Protein AF-A0AAD4FS03-F1 (afdb_monomer_lite)

Structure (mmCIF, N/CA/C/O backbone):
data_AF-A0AAD4FS03-F1
#
_entry.id   AF-A0AAD4FS03-F1
#
loop_
_atom_site.group_PDB
_atom_site.id
_atom_site.type_symbol
_atom_site.label_atom_id
_atom_site.label_alt_id
_atom_site.label_comp_id
_atom_site.label_asym_id
_atom_site.label_entity_id
_atom_site.label_seq_id
_atom_site.pdbx_PDB_ins_code
_atom_site.Cartn_x
_atom_site.Cartn_y
_atom_site.Cartn_z
_atom_site.occupancy
_atom_site.B_iso_or_equiv
_atom_site.auth_seq_id
_atom_site.auth_comp_id
_atom_site.auth_asym_id
_atom_site.auth_atom_id
_atom_site.pdbx_PDB_model_num
ATOM 1 N N . MET A 1 1 ? -2.673 1.174 -1.222 1.00 90.94 1 MET A N 1
ATOM 2 C CA . MET A 1 1 ? -1.808 2.373 -1.348 1.00 90.94 1 MET A CA 1
ATOM 3 C C . MET A 1 1 ? -0.412 2.013 -0.852 1.00 90.94 1 MET A C 1
ATOM 5 O O . MET A 1 1 ? -0.323 1.155 0.020 1.00 90.94 1 MET A O 1
ATOM 9 N N . GLU A 1 2 ? 0.662 2.596 -1.391 1.00 93.31 2 GLU A N 1
ATOM 10 C CA . GLU A 1 2 ? 2.007 2.442 -0.806 1.00 93.31 2 GLU A CA 1
ATOM 11 C C . GLU A 1 2 ? 2.055 3.085 0.591 1.00 93.31 2 GLU A C 1
ATOM 13 O O . GLU A 1 2 ? 1.408 4.103 0.832 1.00 93.31 2 GLU A O 1
ATOM 18 N N . ALA A 1 3 ? 2.790 2.489 1.529 1.00 92.06 3 ALA A N 1
ATOM 19 C CA . ALA A 1 3 ? 3.082 3.081 2.828 1.00 92.06 3 ALA A CA 1
ATOM 20 C C . ALA A 1 3 ? 4.238 4.090 2.708 1.00 92.06 3 ALA A C 1
ATOM 22 O O . ALA A 1 3 ? 5.393 3.707 2.536 1.00 92.06 3 ALA A O 1
ATOM 23 N N . CYS A 1 4 ? 3.918 5.372 2.843 1.00 89.44 4 CYS A N 1
ATOM 24 C CA . CYS A 1 4 ? 4.836 6.500 2.905 1.00 89.44 4 CYS A CA 1
ATOM 25 C C . CYS A 1 4 ? 4.438 7.429 4.069 1.00 89.44 4 CYS A C 1
ATOM 27 O O . CYS A 1 4 ? 3.475 7.163 4.795 1.00 89.44 4 CYS A O 1
ATOM 29 N N . SER A 1 5 ? 5.179 8.522 4.267 1.00 88.56 5 SER A N 1
ATOM 30 C CA . SER A 1 5 ? 4.959 9.462 5.377 1.00 88.56 5 SER A CA 1
ATOM 31 C C . SER A 1 5 ? 3.542 10.050 5.416 1.00 88.56 5 SER A C 1
ATOM 33 O O . SER A 1 5 ? 3.001 10.266 6.498 1.00 88.56 5 SER A O 1
ATOM 35 N N . SER A 1 6 ? 2.908 10.261 4.260 1.00 90.38 6 SER A N 1
ATOM 36 C CA . SER A 1 6 ? 1.555 10.820 4.155 1.00 90.38 6 SER A CA 1
ATOM 37 C C . SER A 1 6 ? 0.446 9.763 4.061 1.00 90.38 6 SER A C 1
ATOM 39 O O . SER A 1 6 ? -0.734 10.105 4.170 1.00 90.38 6 SER A O 1
ATOM 41 N N . SER A 1 7 ? 0.777 8.474 3.921 1.00 91.88 7 SER A N 1
ATOM 42 C CA . SER A 1 7 ? -0.219 7.411 3.709 1.00 91.88 7 SER A CA 1
ATOM 43 C C . SER A 1 7 ? -1.161 7.210 4.885 1.00 91.88 7 SER A C 1
ATOM 45 O O . SER A 1 7 ? -2.282 6.748 4.699 1.00 91.88 7 SER A O 1
ATOM 47 N N . HIS A 1 8 ? 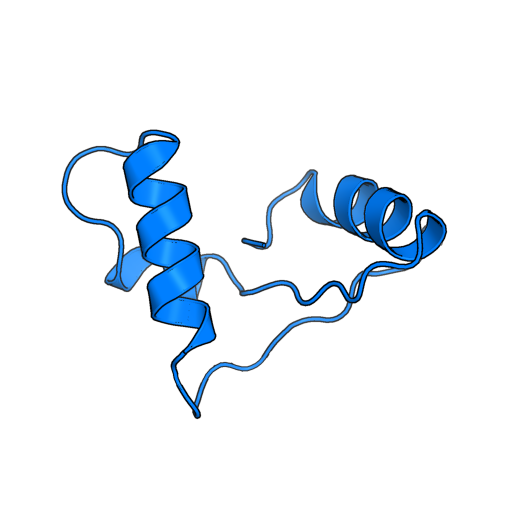-0.737 7.551 6.103 1.00 92.81 8 HIS A N 1
ATOM 48 C CA . HIS A 1 8 ? -1.612 7.470 7.268 1.00 92.81 8 HIS A CA 1
ATOM 49 C C . HIS A 1 8 ? -2.697 8.547 7.244 1.00 92.81 8 HIS A C 1
ATOM 51 O O . HIS A 1 8 ? -3.861 8.229 7.474 1.00 92.81 8 HIS A O 1
ATOM 57 N N . TYR A 1 9 ? -2.341 9.787 6.900 1.00 93.44 9 TYR A N 1
ATOM 58 C CA . TYR A 1 9 ? -3.311 10.867 6.729 1.00 93.44 9 TYR A CA 1
ATOM 59 C C . TYR A 1 9 ? -4.333 10.515 5.641 1.00 93.44 9 TYR A C 1
ATOM 61 O O . TYR A 1 9 ? -5.537 10.493 5.900 1.00 93.44 9 TYR A O 1
ATOM 69 N N . TRP A 1 10 ? -3.850 10.139 4.452 1.00 93.75 10 TRP A N 1
ATOM 70 C CA . TRP A 1 10 ? -4.723 9.766 3.338 1.00 93.75 10 TRP A CA 1
ATOM 71 C C . TRP A 1 10 ? -5.537 8.510 3.627 1.00 93.75 10 TRP A C 1
ATOM 73 O O . TRP A 1 10 ? -6.715 8.446 3.289 1.00 93.75 10 TRP A O 1
ATOM 83 N N . GLY A 1 11 ? -4.947 7.532 4.314 1.00 94.19 11 GLY A N 1
ATOM 84 C CA . GLY A 1 11 ? -5.656 6.333 4.728 1.00 94.19 11 GLY A CA 1
ATOM 85 C C . GLY A 1 11 ? -6.840 6.646 5.636 1.00 94.19 11 GLY A C 1
ATOM 86 O O . GLY A 1 11 ? -7.923 6.122 5.406 1.00 94.19 11 GLY A O 1
ATOM 87 N N . ARG A 1 12 ? -6.680 7.553 6.607 1.00 93.88 12 ARG A N 1
ATOM 88 C CA . ARG A 1 12 ? -7.784 8.005 7.468 1.00 93.88 12 ARG A CA 1
ATOM 89 C C . ARG A 1 12 ? -8.855 8.754 6.677 1.00 93.88 12 ARG A C 1
ATOM 91 O O . ARG A 1 12 ? -10.035 8.471 6.848 1.00 93.88 12 ARG A O 1
ATOM 98 N N . ALA A 1 13 ? -8.458 9.660 5.783 1.00 94.81 13 ALA A N 1
ATOM 99 C CA . ALA A 1 13 ? -9.397 10.400 4.938 1.00 94.81 13 ALA A CA 1
ATOM 100 C C . ALA A 1 13 ? -10.248 9.463 4.058 1.00 94.81 13 ALA A C 1
AT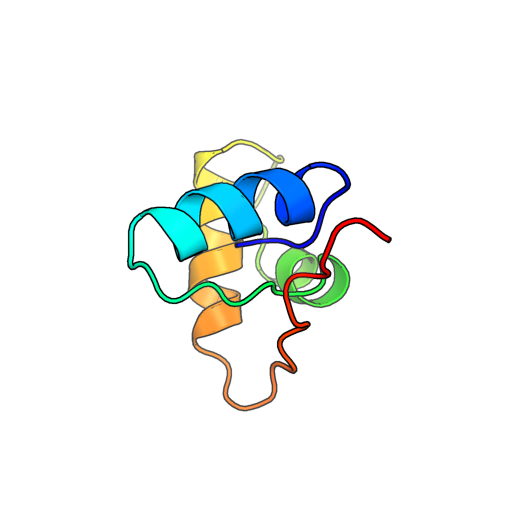OM 102 O O . ALA A 1 13 ? -11.469 9.606 3.978 1.00 94.81 13 ALA A O 1
ATOM 103 N N . CYS A 1 14 ? -9.618 8.455 3.451 1.00 93.94 14 CYS A N 1
ATOM 104 C CA . CYS A 1 14 ? -10.305 7.444 2.653 1.00 93.94 14 CYS A CA 1
ATOM 105 C C . CYS A 1 14 ? -11.206 6.535 3.507 1.00 93.94 14 CYS A C 1
ATOM 107 O O . CYS A 1 14 ? -12.333 6.262 3.095 1.00 93.94 14 CYS A O 1
ATOM 109 N N . LEU A 1 15 ? -10.757 6.116 4.698 1.00 93.75 15 LEU A N 1
ATOM 110 C CA . LEU A 1 15 ? -11.580 5.345 5.642 1.00 93.75 15 LEU A CA 1
ATOM 111 C C . LEU A 1 15 ? -12.831 6.130 6.067 1.00 93.75 15 LEU A C 1
ATOM 113 O O . LEU A 1 15 ? -13.933 5.589 6.017 1.00 93.75 15 LEU A O 1
ATOM 117 N N . ASN A 1 16 ? -12.688 7.418 6.395 1.00 93.94 16 ASN A N 1
ATOM 118 C CA . ASN A 1 16 ? -13.811 8.301 6.740 1.00 93.94 16 ASN A CA 1
ATOM 119 C C . ASN A 1 16 ? -14.795 8.500 5.578 1.00 93.94 16 ASN A C 1
ATOM 121 O O . ASN A 1 16 ? -15.970 8.766 5.805 1.00 93.94 16 ASN A O 1
ATOM 125 N N . SER A 1 17 ? -14.323 8.347 4.340 1.00 95.44 17 SER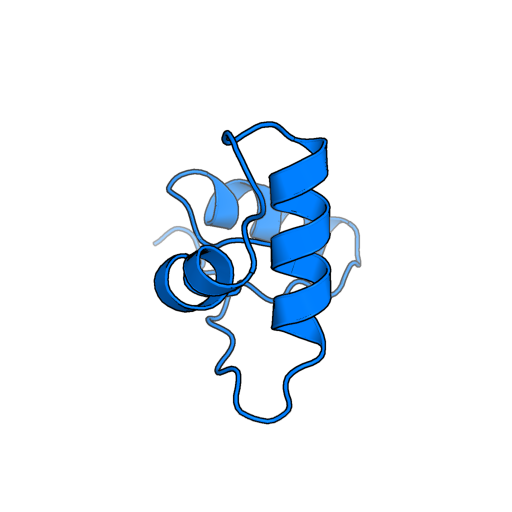 A N 1
ATOM 126 C CA . SER A 1 17 ? -15.152 8.408 3.132 1.00 95.44 17 SER A CA 1
ATOM 127 C C . SER A 1 17 ? -15.852 7.075 2.814 1.00 95.44 17 SER A C 1
ATOM 129 O O . SER A 1 17 ? -16.532 6.968 1.798 1.00 95.44 17 SER A O 1
ATOM 131 N N . GLY A 1 18 ? -15.687 6.044 3.655 1.00 94.94 18 GLY A N 1
ATOM 132 C CA . GLY A 1 18 ? -16.305 4.726 3.481 1.00 94.94 18 GLY A CA 1
ATOM 133 C C . GLY A 1 18 ? -15.502 3.748 2.616 1.00 94.94 18 GLY A C 1
ATOM 134 O O . GLY A 1 18 ? -16.015 2.690 2.249 1.00 94.94 18 GLY A O 1
ATOM 135 N N . HIS A 1 19 ? -14.249 4.065 2.278 1.00 93.81 19 HIS A N 1
ATOM 136 C CA . HIS A 1 19 ? -13.391 3.164 1.508 1.00 93.81 19 HIS A CA 1
ATOM 137 C C . HIS A 1 19 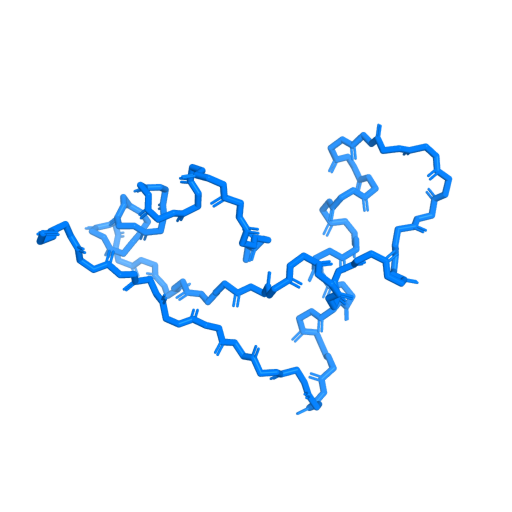? -12.610 2.209 2.407 1.00 93.81 19 HIS A C 1
ATOM 139 O O . HIS A 1 19 ? -12.133 2.579 3.475 1.00 93.81 19 HIS A O 1
ATOM 145 N N . GLN A 1 20 ? -12.391 0.987 1.926 1.00 91.38 20 GLN A N 1
ATOM 146 C CA . GLN A 1 20 ? -11.449 0.063 2.550 1.00 91.38 20 GLN A CA 1
ATOM 147 C C . GLN A 1 20 ? -10.027 0.414 2.117 1.00 91.38 20 GLN A C 1
ATOM 149 O O . GLN A 1 20 ? -9.717 0.439 0.925 1.00 91.38 20 GLN A O 1
ATOM 154 N N . VAL A 1 21 ? -9.154 0.671 3.091 1.00 92.19 21 VAL A N 1
ATOM 155 C CA . VAL A 1 21 ? -7.767 1.062 2.835 1.00 92.19 21 VAL A CA 1
ATOM 156 C C . VAL A 1 21 ? -6.817 0.034 3.415 1.00 92.19 21 VAL A C 1
ATOM 158 O O . VAL A 1 21 ? -6.773 -0.174 4.622 1.00 92.19 21 VAL A O 1
ATOM 161 N N . ASN A 1 22 ? -5.982 -0.522 2.541 1.00 91.75 22 ASN A N 1
ATOM 162 C CA . ASN A 1 22 ? -4.835 -1.334 2.914 1.00 91.75 22 ASN A CA 1
ATOM 163 C C . ASN A 1 22 ? -3.547 -0.656 2.432 1.00 91.75 22 ASN A C 1
ATOM 165 O O . ASN A 1 22 ? -3.452 -0.209 1.276 1.00 91.75 22 ASN A O 1
ATOM 169 N N . LEU A 1 23 ? -2.551 -0.580 3.316 1.00 94.44 23 LEU A N 1
ATOM 170 C CA . LEU A 1 23 ? -1.236 -0.036 2.994 1.00 94.44 23 LEU A CA 1
ATOM 171 C C . LEU A 1 23 ? -0.256 -1.173 2.694 1.00 94.44 23 LEU A C 1
ATOM 173 O O . LEU A 1 23 ? -0.199 -2.164 3.419 1.00 94.44 23 LEU A O 1
ATOM 177 N N . ILE A 1 24 ? 0.522 -1.028 1.625 1.00 95.50 24 ILE A N 1
ATOM 178 C CA . ILE A 1 24 ? 1.572 -1.972 1.231 1.00 95.50 24 ILE A CA 1
ATOM 179 C C . ILE A 1 24 ? 2.918 -1.346 1.600 1.00 95.50 24 ILE A C 1
ATOM 181 O O . ILE A 1 24 ? 3.190 -0.236 1.141 1.00 95.50 24 ILE A O 1
ATOM 185 N N . PRO A 1 25 ? 3.771 -2.012 2.399 1.00 93.75 25 PRO A N 1
ATOM 186 C CA . PRO A 1 25 ? 5.121 -1.529 2.670 1.00 93.75 25 PRO A CA 1
ATOM 187 C C . PRO A 1 25 ? 5.880 -1.215 1.377 1.00 93.75 25 PRO A C 1
ATOM 189 O O . PRO A 1 25 ? 5.906 -2.051 0.474 1.00 93.75 25 PRO A O 1
ATOM 192 N N . ALA A 1 26 ? 6.542 -0.057 1.306 1.00 92.06 26 ALA A N 1
ATOM 193 C CA . ALA A 1 26 ? 7.300 0.367 0.122 1.00 92.06 26 ALA A CA 1
ATOM 194 C C . ALA A 1 26 ? 8.308 -0.699 -0.350 1.00 92.06 26 ALA A C 1
ATOM 196 O O . ALA A 1 26 ? 8.430 -0.970 -1.538 1.00 92.06 26 ALA A O 1
ATOM 197 N N . GLN A 1 27 ? 8.935 -1.415 0.590 1.00 92.88 27 GLN A N 1
ATOM 198 C CA . GLN A 1 27 ? 9.852 -2.534 0.322 1.00 92.88 27 GLN A CA 1
ATOM 199 C C 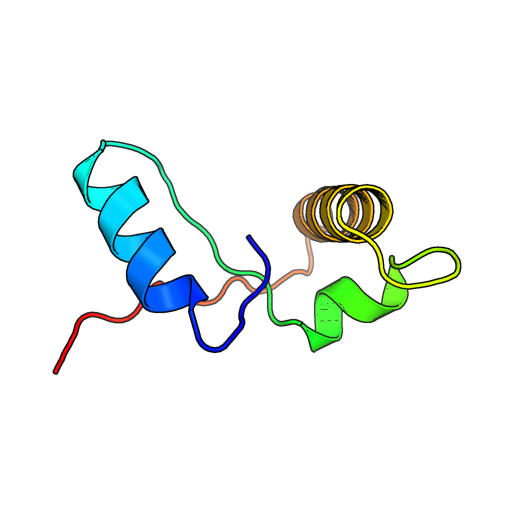. GLN A 1 27 ? 9.242 -3.638 -0.555 1.00 92.88 27 GLN A C 1
ATOM 201 O O . GLN A 1 27 ? 9.957 -4.321 -1.284 1.00 92.88 27 GLN A O 1
ATOM 206 N N . HIS A 1 28 ? 7.925 -3.824 -0.479 1.00 94.06 28 HIS A N 1
ATOM 207 C CA . HIS A 1 28 ? 7.196 -4.791 -1.286 1.00 94.06 28 HIS A CA 1
ATOM 208 C C . HIS A 1 28 ? 6.640 -4.202 -2.588 1.00 94.06 28 HIS A C 1
ATOM 210 O O . HIS A 1 28 ? 6.242 -4.966 -3.462 1.00 94.06 28 HIS A O 1
ATOM 216 N N . VAL A 1 29 ? 6.615 -2.875 -2.730 1.00 93.94 29 VAL A N 1
ATOM 217 C CA . VAL A 1 29 ? 6.224 -2.174 -3.962 1.00 93.94 29 VAL A CA 1
ATOM 218 C C . VAL A 1 29 ? 7.429 -2.019 -4.893 1.00 93.94 29 VAL A C 1
ATOM 220 O O . VAL A 1 29 ? 7.306 -2.269 -6.091 1.00 93.94 29 VAL A O 1
ATOM 223 N N . THR A 1 30 ? 8.610 -1.701 -4.347 1.00 93.31 30 THR A N 1
ATOM 224 C CA . THR A 1 30 ? 9.859 -1.475 -5.098 1.00 93.31 30 THR A CA 1
ATOM 225 C C . THR A 1 30 ? 10.182 -2.541 -6.153 1.00 93.31 30 THR A C 1
ATOM 227 O O . THR A 1 30 ? 10.548 -2.154 -7.261 1.00 93.31 30 THR A O 1
ATOM 230 N N . PRO A 1 31 ? 10.019 -3.858 -5.903 1.00 94.38 31 PRO A N 1
ATOM 231 C CA . PRO A 1 31 ? 10.317 -4.884 -6.908 1.00 94.38 31 PRO A CA 1
ATOM 232 C C . PRO A 1 31 ? 9.437 -4.829 -8.168 1.00 94.38 31 PRO A C 1
ATOM 234 O O . PRO A 1 31 ? 9.798 -5.420 -9.181 1.00 94.38 31 PRO A O 1
ATOM 237 N N . PHE A 1 32 ? 8.286 -4.151 -8.111 1.00 94.06 32 PHE A N 1
ATOM 238 C CA . PHE A 1 32 ? 7.334 -4.038 -9.221 1.00 94.06 32 PHE A CA 1
ATOM 239 C C . PHE A 1 32 ? 7.443 -2.704 -9.979 1.00 94.06 32 PHE A C 1
ATOM 241 O O . PHE A 1 32 ? 6.768 -2.514 -10.992 1.00 94.06 32 PHE A O 1
ATOM 248 N N . LEU A 1 33 ? 8.296 -1.777 -9.525 1.00 94.94 33 LEU A N 1
ATOM 249 C CA . LEU A 1 33 ? 8.561 -0.519 -10.225 1.00 94.94 33 LEU A CA 1
ATOM 250 C C . LEU A 1 33 ? 9.337 -0.783 -11.521 1.00 94.94 33 LEU A C 1
ATOM 252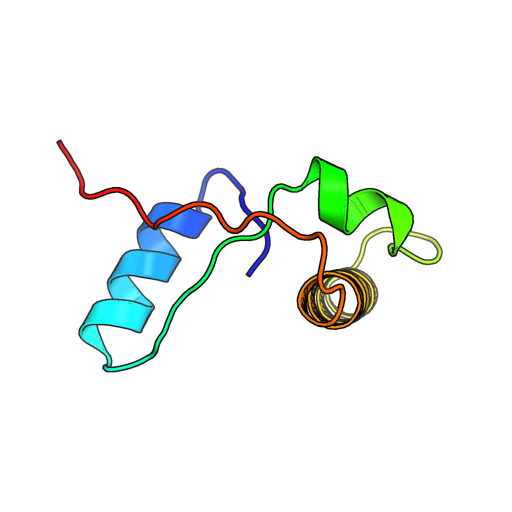 O O . LEU A 1 33 ? 10.403 -1.396 -11.520 1.00 94.94 33 LEU A O 1
ATOM 256 N N . ARG A 1 34 ? 8.806 -0.292 -12.646 1.00 93.38 34 ARG A N 1
ATOM 257 C CA . ARG A 1 34 ? 9.427 -0.438 -13.970 1.00 93.38 34 ARG A CA 1
ATOM 258 C C . ARG A 1 34 ? 9.932 0.908 -14.477 1.00 93.38 34 ARG A C 1
ATOM 260 O O . ARG A 1 34 ? 9.136 1.793 -14.776 1.00 93.38 34 ARG A O 1
ATOM 267 N N . GLY A 1 35 ? 11.247 1.042 -14.631 1.00 92.62 35 GLY A N 1
ATOM 268 C CA . GLY A 1 35 ? 11.882 2.286 -15.074 1.00 92.62 35 GLY A CA 1
ATOM 269 C C . GLY A 1 35 ? 11.903 3.364 -13.986 1.00 92.62 35 GLY A C 1
ATOM 270 O O . GLY A 1 35 ? 11.891 3.059 -12.796 1.00 92.62 35 GLY A O 1
ATOM 271 N N . ASN A 1 36 ? 11.952 4.634 -14.394 1.00 93.00 36 ASN A N 1
ATOM 272 C CA . ASN A 1 36 ? 12.030 5.760 -13.459 1.00 93.00 36 ASN A CA 1
ATOM 273 C C . ASN A 1 36 ? 10.741 5.918 -12.638 1.00 93.00 36 ASN A C 1
ATOM 275 O O . ASN A 1 36 ? 9.638 5.671 -13.140 1.00 93.00 36 ASN A O 1
ATOM 279 N N . LYS A 1 37 ? 10.879 6.388 -11.392 1.00 86.62 37 LYS A N 1
ATOM 280 C CA . LYS A 1 37 ? 9.735 6.685 -10.522 1.00 86.62 37 LYS A CA 1
ATOM 281 C C . LYS A 1 37 ? 8.928 7.845 -11.111 1.00 86.62 37 LYS A C 1
ATOM 283 O O . LYS A 1 37 ? 9.452 8.928 -11.350 1.00 86.62 37 LYS A O 1
ATOM 288 N N . ASN A 1 38 ? 7.654 7.583 -11.357 1.00 93.19 38 ASN A N 1
ATOM 289 C CA . ASN A 1 38 ? 6.618 8.546 -11.715 1.00 93.19 38 ASN A CA 1
ATOM 290 C C . ASN A 1 38 ? 5.272 7.974 -11.252 1.00 93.19 38 ASN A C 1
ATOM 292 O O . ASN A 1 38 ? 5.186 6.777 -10.962 1.00 93.19 38 ASN A O 1
ATOM 296 N N . ASP A 1 39 ? 4.228 8.797 -11.222 1.00 91.50 39 ASP A N 1
ATOM 297 C CA . ASP A 1 39 ? 2.927 8.400 -10.668 1.00 91.50 39 ASP A CA 1
ATOM 298 C C . ASP A 1 39 ? 2.316 7.183 -11.376 1.00 91.50 39 ASP A C 1
ATOM 300 O O . ASP A 1 39 ? 1.726 6.310 -10.741 1.00 91.50 39 ASP A O 1
ATOM 304 N N . LYS A 1 40 ? 2.504 7.075 -12.697 1.00 94.56 40 LYS A N 1
ATOM 305 C CA . LYS A 1 40 ? 2.002 5.945 -13.489 1.00 94.56 40 LYS A CA 1
ATOM 306 C C . LYS A 1 40 ? 2.678 4.636 -13.080 1.00 94.56 40 LYS A C 1
ATOM 308 O O . LYS A 1 40 ? 2.000 3.636 -12.856 1.00 94.56 40 LYS A O 1
ATOM 313 N N . ASN A 1 41 ? 4.004 4.636 -13.006 1.00 94.81 41 ASN A N 1
ATOM 314 C CA . ASN A 1 41 ? 4.791 3.455 -12.665 1.00 94.81 41 ASN A CA 1
ATOM 315 C C . ASN A 1 41 ? 4.576 3.044 -11.206 1.00 94.81 41 ASN A C 1
ATOM 317 O O . ASN A 1 41 ? 4.521 1.852 -10.917 1.00 94.81 41 ASN A O 1
ATOM 321 N N . ASP A 1 42 ? 4.405 4.017 -10.313 1.00 92.56 42 ASP A N 1
ATOM 322 C CA . ASP A 1 42 ? 4.104 3.779 -8.904 1.00 92.56 42 ASP A CA 1
ATOM 323 C C . ASP A 1 42 ? 2.719 3.141 -8.727 1.00 92.56 42 ASP A C 1
ATOM 325 O O . ASP A 1 42 ? 2.581 2.100 -8.086 1.00 92.56 42 ASP A O 1
ATOM 329 N N . CYS A 1 43 ? 1.703 3.680 -9.413 1.00 93.62 43 CYS A N 1
ATOM 330 C CA . CYS A 1 43 ? 0.355 3.114 -9.433 1.00 93.62 43 CYS A CA 1
ATOM 331 C C . CYS A 1 43 ? 0.352 1.656 -9.922 1.00 93.62 43 CYS A C 1
ATOM 333 O O . CYS A 1 43 ? -0.237 0.782 -9.279 1.00 93.62 43 CYS A O 1
ATOM 335 N N . LEU A 1 44 ? 1.060 1.371 -11.022 1.00 95.69 44 LEU A N 1
ATOM 336 C CA . LEU A 1 44 ? 1.193 0.011 -11.547 1.00 95.69 44 LEU A CA 1
ATOM 337 C C . LEU A 1 44 ? 1.906 -0.917 -10.557 1.00 95.69 44 LEU A C 1
ATOM 339 O O . LEU A 1 44 ? 1.443 -2.035 -10.343 1.00 95.69 44 LEU A O 1
ATOM 343 N N . ALA A 1 45 ? 2.979 -0.455 -9.914 1.00 95.62 45 ALA A N 1
ATOM 344 C CA . ALA A 1 45 ? 3.715 -1.241 -8.930 1.00 95.62 45 ALA A CA 1
ATOM 345 C C . ALA A 1 45 ? 2.857 -1.573 -7.699 1.00 95.62 45 ALA A C 1
ATOM 347 O O . ALA A 1 45 ? 2.820 -2.722 -7.259 1.00 95.62 45 ALA A O 1
ATOM 348 N N . VAL A 1 46 ? 2.107 -0.597 -7.172 1.00 94.81 46 VAL A N 1
ATOM 349 C CA . VAL A 1 46 ? 1.168 -0.805 -6.057 1.00 94.81 46 VAL A CA 1
ATOM 350 C C . VAL A 1 46 ? 0.060 -1.778 -6.453 1.00 94.81 46 VAL A C 1
ATOM 352 O O . VAL A 1 46 ? -0.291 -2.661 -5.665 1.00 94.81 46 VAL A O 1
ATOM 355 N N . TYR A 1 47 ? -0.477 -1.653 -7.669 1.00 95.00 47 TYR A N 1
ATOM 356 C CA . TYR A 1 47 ? -1.490 -2.567 -8.186 1.00 95.00 47 TYR A CA 1
ATOM 357 C C . TYR A 1 47 ? -0.947 -3.998 -8.304 1.00 95.00 47 TYR A C 1
ATOM 359 O O . TYR A 1 47 ? -1.560 -4.930 -7.783 1.00 95.00 47 TYR A O 1
ATOM 367 N N . GLU A 1 48 ? 0.223 -4.189 -8.914 1.00 95.25 48 GLU A N 1
ATOM 368 C CA . GLU A 1 48 ? 0.857 -5.506 -9.033 1.00 95.25 48 GLU A CA 1
ATOM 369 C C . GLU A 1 48 ? 1.177 -6.119 -7.665 1.00 95.25 48 GLU A C 1
ATOM 371 O O . GLU A 1 48 ? 0.883 -7.298 -7.440 1.00 95.25 48 GLU A O 1
ATOM 376 N N . ALA A 1 49 ? 1.719 -5.323 -6.739 1.00 95.50 49 ALA A N 1
ATOM 377 C CA . ALA A 1 49 ? 1.987 -5.757 -5.376 1.00 95.50 49 ALA A CA 1
ATOM 378 C C . ALA A 1 49 ? 0.691 -6.208 -4.690 1.00 95.50 49 ALA A C 1
ATOM 380 O O . ALA A 1 49 ? 0.638 -7.309 -4.156 1.00 95.50 49 ALA A O 1
ATOM 381 N N . SER A 1 50 ? -0.397 -5.436 -4.785 1.00 94.06 50 SER A N 1
ATOM 382 C CA . SER A 1 50 ? -1.670 -5.754 -4.115 1.00 94.06 50 SER A CA 1
ATOM 383 C C . SER A 1 50 ? -2.279 -7.107 -4.503 1.00 94.06 50 SER A C 1
ATOM 385 O O . SER A 1 50 ? -3.080 -7.659 -3.753 1.00 94.06 50 SER A O 1
ATOM 387 N N . ARG A 1 51 ? -1.889 -7.661 -5.657 1.00 94.06 51 ARG A N 1
ATOM 388 C CA . ARG A 1 51 ? -2.378 -8.949 -6.166 1.00 94.06 51 ARG A CA 1
ATOM 389 C C . ARG A 1 51 ? -1.575 -10.152 -5.674 1.00 94.06 51 ARG A C 1
ATOM 391 O O . ARG A 1 51 ? -1.944 -11.287 -5.976 1.00 94.06 51 ARG A O 1
ATOM 398 N N . ARG A 1 52 ? -0.463 -9.949 -4.963 1.00 93.94 52 ARG A N 1
ATOM 399 C CA . ARG A 1 52 ? 0.360 -11.051 -4.450 1.00 93.94 52 ARG A CA 1
ATOM 400 C C . ARG A 1 52 ? -0.233 -11.587 -3.151 1.00 93.94 52 ARG A C 1
ATOM 402 O O . ARG A 1 52 ? -0.370 -10.858 -2.176 1.00 93.94 52 ARG A O 1
ATOM 409 N N . LEU A 1 53 ? -0.496 -12.893 -3.117 1.00 90.38 53 LEU A N 1
ATOM 410 C CA . LEU A 1 53 ? -1.063 -13.589 -1.953 1.00 90.38 53 LEU A CA 1
ATOM 411 C C . LEU A 1 53 ? -0.180 -13.510 -0.696 1.00 90.38 53 LEU A C 1
ATOM 413 O O . LEU A 1 53 ? -0.679 -13.620 0.417 1.00 90.38 53 LEU A O 1
ATOM 417 N N . SER A 1 54 ? 1.130 -13.325 -0.865 1.00 90.56 54 SER A N 1
ATOM 418 C CA . SER A 1 54 ? 2.104 -13.261 0.228 1.00 90.56 54 SER A CA 1
ATOM 419 C C . SER A 1 54 ? 2.298 -11.858 0.815 1.00 90.56 54 SER A C 1
ATOM 421 O O . SER A 1 54 ? 3.097 -11.699 1.739 1.00 90.56 54 SER A O 1
ATOM 423 N N . ILE A 1 55 ? 1.632 -10.830 0.277 1.00 91.94 55 ILE A N 1
ATOM 424 C CA . ILE A 1 55 ? 1.794 -9.457 0.765 1.00 91.94 55 ILE A CA 1
ATOM 425 C C . ILE A 1 55 ? 1.118 -9.308 2.116 1.00 91.94 55 ILE A C 1
ATOM 427 O O . ILE A 1 55 ? -0.075 -9.556 2.278 1.00 91.94 55 ILE A O 1
ATOM 431 N N . ARG A 1 56 ? 1.899 -8.841 3.089 1.00 90.50 56 ARG A N 1
ATOM 432 C CA . ARG A 1 56 ? 1.384 -8.420 4.386 1.00 90.50 56 ARG A CA 1
ATOM 433 C C . ARG A 1 56 ? 1.060 -6.937 4.319 1.00 90.50 56 ARG A C 1
ATOM 435 O O . ARG A 1 56 ? 1.956 -6.101 4.211 1.00 90.50 56 ARG A O 1
ATOM 442 N N . PHE A 1 57 ? -0.227 -6.627 4.373 1.00 92.50 57 PHE A N 1
ATOM 443 C CA . PHE A 1 57 ? -0.690 -5.252 4.489 1.00 92.50 57 PHE A CA 1
ATOM 444 C C . PHE A 1 57 ? -0.420 -4.718 5.894 1.00 92.50 57 PHE A C 1
ATOM 446 O O . PHE A 1 57 ? -0.489 -5.459 6.876 1.00 92.50 57 PHE A O 1
ATOM 453 N N . VAL A 1 58 ? -0.133 -3.422 5.984 1.00 91.31 58 VAL A N 1
ATOM 454 C CA . VAL A 1 58 ? -0.036 -2.714 7.261 1.00 91.31 58 VAL A CA 1
ATOM 455 C C . VAL A 1 58 ? -1.309 -1.899 7.491 1.00 91.31 58 VAL A C 1
ATOM 457 O O . VAL A 1 58 ? -1.830 -1.295 6.545 1.00 91.31 58 VAL A O 1
ATOM 460 N N . PRO A 1 59 ? -1.846 -1.885 8.723 1.00 89.38 59 PRO A N 1
ATOM 461 C CA . PRO A 1 59 ? -3.036 -1.109 9.026 1.00 89.38 59 PRO A CA 1
ATOM 462 C C . PRO A 1 59 ? -2.734 0.392 8.983 1.00 89.38 59 PRO A C 1
ATOM 464 O O . PRO A 1 59 ? -1.618 0.845 9.264 1.00 89.38 59 PRO A O 1
ATOM 467 N N . VAL A 1 60 ? -3.757 1.183 8.665 1.00 90.94 60 VAL A N 1
ATOM 468 C CA . VAL A 1 60 ? -3.708 2.635 8.846 1.00 90.94 60 VAL A CA 1
ATOM 469 C C . VAL A 1 60 ? -3.732 2.922 10.348 1.00 90.94 60 VAL A C 1
ATOM 471 O O . VAL A 1 60 ? -4.662 2.521 11.041 1.00 90.94 60 VAL A O 1
ATOM 474 N N . LYS A 1 61 ? -2.708 3.612 10.857 1.00 88.06 61 LYS A N 1
ATOM 475 C CA . LYS A 1 61 ? -2.648 4.015 12.264 1.00 88.06 61 LYS A CA 1
ATOM 476 C C . LYS A 1 61 ? -3.546 5.225 12.537 1.00 88.06 61 LYS A C 1
ATOM 478 O O . LYS A 1 61 ? -3.599 6.169 11.736 1.00 88.06 61 LYS A O 1
ATOM 483 N N . SER A 1 62 ? -4.207 5.195 13.691 1.00 80.62 62 SER A N 1
ATOM 484 C CA . SER A 1 62 ? -4.838 6.361 14.306 1.00 80.62 62 SER A CA 1
ATOM 485 C C . SER A 1 62 ? -3.780 7.388 14.712 1.00 80.62 62 SER A C 1
ATOM 487 O O . SER A 1 62 ? -2.615 7.053 14.923 1.00 80.62 62 SER A O 1
ATOM 489 N N . GLU A 1 63 ? -4.185 8.651 14.771 1.00 70.62 63 GLU A N 1
ATOM 490 C CA . GLU A 1 63 ? -3.371 9.721 15.343 1.00 70.62 63 GLU A CA 1
ATOM 491 C C . GLU A 1 63 ? -3.436 9.567 16.873 1.00 70.62 63 GLU A C 1
ATOM 493 O O . GLU A 1 63 ? -4.500 9.750 17.462 1.00 70.62 63 GLU A O 1
ATOM 498 N N . GLN A 1 64 ? -2.344 9.104 17.484 1.00 54.94 64 GLN A N 1
ATOM 499 C CA . GLN A 1 64 ? -2.112 9.067 18.931 1.00 54.94 64 GLN A CA 1
ATOM 500 C C . GLN A 1 64 ? -0.712 9.598 19.201 1.00 54.94 64 GLN A C 1
ATOM 502 O O . GLN A 1 64 ? 0.202 9.208 18.436 1.00 54.94 64 GLN A O 1
#

Organism: NCBI:txid43655

Sequence (64 aa):
MEACSSSHYWGRACLNSGHQVNLIPAQHVTPFLRGNKNDKNDCLAVYEASRRLSIRFVPVKSEQ

pLDDT: mean 91.8, std 5.93, range [54.94, 95.69]

Foldseek 3Di:
DEDDPCCLVVCVVCVVVVDDDWYFYVVLLVVQQDPDDDPVSSVRSVVVSVPDPPTDTDDRDDDD

Radius of gyration: 11.98 Å; chains: 1; bounding box: 28×24×34 Å

Secondary structure (DSSP, 8-state):
-EE-TTHHHHHHHHHHTT----BEEHHHHGGG--SS--HHHHHHHHHHHHT-TT--PBPPPP--